Protein AF-A0A074RG22-F1 (afdb_monomer_lite)

Organism: NCBI:txid1423351

Secondary structure (DSSP, 8-state):
-PEEPPPPS--HHHHHHHHHHHTTS-EEEEEEEE-HHHHHHHHHHH---TTS--TTHHHHHHHHHHHHHHHTT--TTSEEEEEPPGGG--TT--SEEEEEEEEEEETTEESSPPPHHHHHHHHHHHT--SPPEEEE-TTEEPPPHHHHHHHHHHHHHHTT-

Structure (mmCIF, N/CA/C/O backbone):
data_AF-A0A074RG22-F1
#
_entry.id   AF-A0A074RG22-F1
#
loop_
_atom_site.group_PDB
_atom_site.id
_atom_site.type_symbol
_atom_site.label_atom_id
_atom_site.label_alt_id
_atom_site.label_comp_id
_atom_site.label_asym_id
_atom_site.label_entity_id
_atom_site.label_seq_id
_atom_site.pdbx_PDB_ins_code
_atom_site.Cartn_x
_atom_site.Cartn_y
_atom_site.Cartn_z
_atom_site.occupancy
_atom_site.B_iso_or_equiv
_atom_site.auth_seq_id
_atom_site.auth_comp_id
_atom_site.auth_asym_id
_atom_site.auth_atom_id
_atom_site.pdbx_PDB_model_num
ATOM 1 N N . MET A 1 1 ? 5.465 -12.694 13.395 1.00 52.31 1 MET A N 1
ATOM 2 C CA . MET A 1 1 ? 4.854 -11.356 13.577 1.00 52.31 1 MET A CA 1
ATOM 3 C C . MET A 1 1 ? 4.338 -10.907 12.221 1.00 52.31 1 MET A C 1
ATO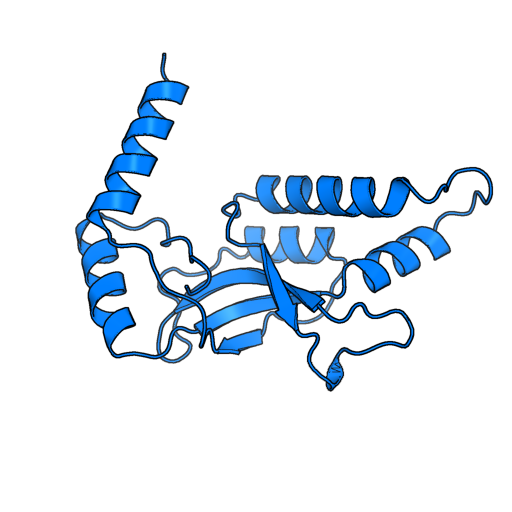M 5 O O . MET A 1 1 ? 5.043 -11.142 11.251 1.00 52.31 1 MET A O 1
ATOM 9 N N . GLY A 1 2 ? 3.120 -10.365 12.143 1.00 72.00 2 GLY A N 1
ATOM 10 C CA . GLY A 1 2 ? 2.528 -9.917 10.877 1.00 72.00 2 GLY A CA 1
ATOM 11 C C . GLY A 1 2 ? 3.179 -8.646 10.324 1.00 72.00 2 GLY A C 1
ATOM 12 O O . GLY A 1 2 ? 3.858 -7.915 11.051 1.00 72.00 2 GLY A O 1
ATOM 13 N N . HIS A 1 3 ? 2.976 -8.392 9.033 1.00 88.94 3 HIS A N 1
ATOM 14 C CA . HIS A 1 3 ? 3.396 -7.161 8.368 1.00 88.94 3 HIS A CA 1
ATOM 15 C C . HIS A 1 3 ? 2.532 -5.984 8.843 1.00 88.94 3 HIS A C 1
ATOM 17 O O . HIS A 1 3 ? 1.329 -6.118 9.069 1.00 88.94 3 HIS A O 1
ATOM 23 N N . LYS A 1 4 ? 3.133 -4.806 9.016 1.00 92.81 4 LYS A N 1
ATOM 24 C CA . LYS A 1 4 ? 2.406 -3.627 9.507 1.00 92.81 4 LYS A CA 1
ATOM 25 C C . LYS A 1 4 ? 1.732 -2.885 8.357 1.00 92.81 4 LYS A C 1
ATOM 27 O O . LYS A 1 4 ? 2.367 -2.650 7.335 1.00 92.81 4 LYS A O 1
ATOM 32 N N . LEU A 1 5 ? 0.493 -2.450 8.572 1.00 94.81 5 LEU A N 1
ATOM 33 C CA . LEU A 1 5 ? -0.207 -1.506 7.698 1.00 94.81 5 LEU A CA 1
ATOM 34 C C . LEU A 1 5 ? -0.145 -0.092 8.263 1.00 94.81 5 LEU A C 1
ATOM 36 O O . LEU A 1 5 ? -0.146 0.105 9.481 1.00 94.81 5 LEU A O 1
ATOM 40 N N . ALA A 1 6 ? -0.130 0.889 7.366 1.00 93.56 6 ALA A N 1
ATOM 41 C CA . ALA A 1 6 ? -0.358 2.274 7.739 1.00 93.56 6 ALA A CA 1
ATOM 42 C C . ALA A 1 6 ? -1.850 2.530 7.942 1.00 93.56 6 ALA A C 1
ATOM 44 O O . ALA A 1 6 ? -2.668 2.067 7.148 1.00 93.56 6 ALA A O 1
ATOM 45 N N . TYR A 1 7 ? -2.200 3.290 8.981 1.00 95.31 7 TYR A N 1
ATOM 46 C CA . TYR A 1 7 ? -3.545 3.855 9.061 1.00 95.31 7 TYR A CA 1
ATOM 47 C C . TYR A 1 7 ? -3.740 4.903 7.958 1.00 95.31 7 TYR A C 1
ATOM 49 O O . TYR A 1 7 ? -2.778 5.605 7.632 1.00 95.31 7 TYR A O 1
ATOM 57 N N . PRO A 1 8 ? -4.964 5.041 7.420 1.00 93.62 8 PRO A N 1
ATOM 58 C CA . PRO A 1 8 ? -5.305 6.167 6.560 1.00 93.62 8 PRO A CA 1
ATOM 59 C C . PRO A 1 8 ? -5.219 7.488 7.339 1.00 93.62 8 PRO A C 1
ATOM 61 O O . PRO A 1 8 ? -5.172 7.494 8.575 1.00 93.62 8 PRO A O 1
ATOM 64 N N . ASP A 1 9 ? -5.211 8.612 6.625 1.00 90.44 9 ASP A N 1
ATOM 65 C CA . ASP A 1 9 ? -5.194 9.929 7.259 1.00 90.44 9 ASP A CA 1
ATOM 66 C C . ASP A 1 9 ? -6.592 10.303 7.769 1.00 90.44 9 ASP A C 1
ATOM 68 O O . ASP A 1 9 ? -7.400 10.916 7.078 1.00 90.44 9 ASP A O 1
ATOM 72 N N . VAL A 1 10 ? -6.893 9.831 8.978 1.00 93.56 10 VAL A N 1
ATOM 73 C CA . VAL A 1 10 ? -8.174 10.003 9.673 1.00 93.56 10 VAL A CA 1
ATOM 74 C C . VAL A 1 10 ? -7.946 10.474 11.108 1.00 93.56 10 VAL A C 1
ATOM 76 O O . VAL A 1 10 ? -6.824 10.435 11.629 1.00 93.56 10 VAL A O 1
ATOM 79 N N . SER A 1 11 ? -9.011 10.916 11.775 1.00 94.25 11 SER A N 1
ATOM 80 C CA . SER A 1 11 ? -8.929 11.397 13.154 1.00 94.25 11 SER A CA 1
ATOM 81 C C . SER A 1 11 ? -8.508 10.290 14.136 1.00 94.25 11 SER A C 1
ATOM 83 O O . SER A 1 11 ? -8.685 9.096 13.885 1.00 94.25 11 SER A O 1
ATOM 85 N N . HIS A 1 12 ? -7.972 10.662 15.307 1.00 93.94 12 HIS A N 1
ATOM 86 C CA . HIS A 1 12 ? -7.584 9.675 16.327 1.00 93.94 12 HIS A CA 1
ATOM 87 C C . HIS A 1 12 ? -8.727 8.710 16.705 1.00 93.94 12 HIS A C 1
ATOM 89 O O . HIS A 1 12 ? -8.461 7.509 16.761 1.00 93.94 12 HIS A O 1
ATOM 95 N N . PRO A 1 13 ? -9.982 9.156 16.931 1.00 96.06 13 PRO A N 1
ATOM 96 C CA . PRO A 1 13 ? -11.096 8.240 17.183 1.00 96.06 13 PRO A CA 1
ATOM 97 C C . PRO A 1 13 ? -11.309 7.209 16.066 1.00 96.06 13 PRO A C 1
ATOM 99 O O . PRO A 1 13 ? -11.522 6.032 16.359 1.00 96.06 13 PRO A O 1
ATOM 102 N N . GLU A 1 14 ? -11.187 7.617 14.802 1.00 96.69 14 GLU A N 1
ATOM 103 C CA . GLU A 1 14 ? -11.335 6.724 13.647 1.00 96.69 14 GLU A CA 1
ATOM 104 C C . GLU A 1 14 ? -10.200 5.696 13.565 1.00 96.69 14 GLU A C 1
ATOM 106 O O . GLU A 1 14 ? -10.457 4.528 13.286 1.00 96.69 14 GLU A O 1
ATOM 111 N N . ILE A 1 15 ? -8.961 6.073 13.906 1.00 96.94 15 ILE A N 1
ATOM 112 C CA . ILE A 1 15 ? -7.838 5.124 14.036 1.00 96.94 15 ILE A CA 1
ATOM 113 C C . ILE A 1 15 ? -8.183 4.020 15.051 1.00 96.94 15 ILE A C 1
ATOM 115 O O . ILE A 1 15 ? -7.965 2.837 14.783 1.00 96.94 15 ILE A O 1
ATOM 119 N N . TYR A 1 16 ? -8.741 4.377 16.214 1.00 97.94 16 TYR A N 1
ATOM 120 C CA . TYR A 1 16 ? -9.155 3.385 17.215 1.00 97.94 16 TYR A CA 1
ATOM 121 C C . TYR A 1 16 ? -10.298 2.492 16.727 1.00 97.94 16 TYR A C 1
ATOM 123 O O . TYR A 1 16 ? -10.324 1.305 17.060 1.00 97.94 16 TYR A O 1
ATOM 131 N N . GLU A 1 17 ? -11.229 3.044 15.955 1.00 97.81 17 GLU A N 1
ATOM 132 C CA . GLU A 1 17 ? -12.334 2.288 15.373 1.00 97.81 17 GLU A CA 1
ATOM 133 C C . GLU A 1 17 ? -11.835 1.272 14.338 1.00 97.81 17 GLU A C 1
ATOM 135 O O . GLU A 1 17 ? -12.138 0.081 14.449 1.00 97.81 17 GLU A O 1
ATOM 140 N N . ILE A 1 18 ? -10.990 1.710 13.399 1.00 98.06 18 ILE A N 1
ATOM 141 C CA . ILE A 1 18 ? -10.337 0.842 12.409 1.00 98.06 18 ILE A CA 1
ATOM 142 C C . ILE A 1 18 ? -9.570 -0.272 13.120 1.00 98.06 18 ILE A C 1
ATOM 144 O O . ILE A 1 18 ? -9.728 -1.446 12.784 1.00 98.06 18 ILE A O 1
ATOM 148 N N . TYR A 1 19 ? -8.788 0.069 14.149 1.00 97.75 19 TYR A N 1
ATOM 149 C CA . TYR A 1 19 ? -8.051 -0.924 14.922 1.00 97.75 19 TYR A CA 1
ATOM 150 C C . TYR A 1 19 ? -8.976 -1.975 15.525 1.00 97.75 19 TYR A C 1
ATOM 152 O O . TYR A 1 19 ? -8.752 -3.167 15.330 1.00 97.75 19 TYR A O 1
ATOM 160 N N . ARG A 1 20 ? -10.036 -1.547 16.222 1.00 97.94 20 ARG A N 1
ATOM 161 C CA . ARG A 1 20 ? -10.975 -2.460 16.882 1.00 97.94 20 ARG A CA 1
ATOM 162 C C . ARG A 1 20 ? -11.636 -3.397 15.879 1.00 97.94 20 ARG A C 1
ATOM 164 O O . ARG A 1 20 ? -11.701 -4.596 16.135 1.00 97.94 20 ARG A O 1
ATOM 171 N N . GLN A 1 21 ? -12.087 -2.870 14.743 1.00 97.62 21 GLN A N 1
ATOM 172 C CA . GLN A 1 21 ? -12.684 -3.683 13.687 1.00 97.62 21 GLN A CA 1
ATOM 173 C C . GLN A 1 21 ? -11.675 -4.659 13.079 1.00 97.62 21 GLN A C 1
ATOM 175 O O . GLN A 1 21 ? -12.025 -5.808 12.832 1.00 97.62 21 GLN A O 1
ATOM 180 N N . SER A 1 22 ? -10.411 -4.264 12.917 1.00 96.62 22 SER A N 1
ATOM 181 C CA . SER A 1 22 ? -9.372 -5.140 12.359 1.00 96.62 22 SER A CA 1
ATOM 182 C C . SER A 1 22 ? -9.052 -6.372 13.213 1.00 96.62 22 SER A C 1
ATOM 184 O O . SER A 1 22 ? -8.492 -7.337 12.702 1.00 96.62 22 SER A O 1
ATOM 186 N N . LEU A 1 23 ? -9.423 -6.369 14.501 1.00 95.38 23 LEU A N 1
ATOM 187 C CA . LEU A 1 23 ? -9.244 -7.525 15.387 1.00 95.38 23 LEU A CA 1
ATOM 188 C C . LEU A 1 23 ? -10.214 -8.672 15.075 1.00 95.38 23 LEU A C 1
ATOM 190 O O . LEU A 1 23 ? -9.970 -9.801 15.493 1.00 95.38 23 LEU A O 1
ATOM 194 N N . SER A 1 24 ? -11.313 -8.393 14.370 1.00 94.69 24 SER A N 1
ATOM 195 C CA . SER A 1 24 ? -12.350 -9.381 14.050 1.00 94.69 24 SER A CA 1
ATOM 196 C C . SER A 1 24 ? -12.735 -9.428 12.571 1.00 94.69 24 SER A C 1
ATOM 198 O O . SER A 1 24 ? -13.286 -10.435 12.127 1.00 94.69 24 SER A O 1
ATOM 200 N N . LYS A 1 25 ? -12.438 -8.381 11.794 1.00 95.81 25 LYS A N 1
ATOM 201 C CA . LYS A 1 25 ? -12.752 -8.290 10.366 1.00 95.81 25 LYS A CA 1
ATOM 202 C C . LYS A 1 25 ? -11.515 -8.510 9.492 1.00 95.81 25 LYS A C 1
ATOM 204 O O . LYS A 1 25 ? -10.455 -7.954 9.785 1.00 95.81 25 LYS A O 1
ATOM 209 N N . PRO A 1 26 ? -11.642 -9.241 8.369 1.00 96.31 26 PRO A N 1
ATOM 210 C CA . PRO A 1 26 ? -10.564 -9.349 7.397 1.00 96.31 26 PRO A CA 1
ATOM 211 C C . PRO A 1 26 ? -10.248 -7.998 6.746 1.00 96.31 26 PRO A C 1
ATOM 213 O O . PRO A 1 26 ? -11.122 -7.340 6.175 1.00 96.31 26 PRO A O 1
ATOM 216 N N . ILE A 1 27 ? -8.974 -7.617 6.785 1.00 97.62 27 ILE A N 1
ATOM 217 C CA . ILE A 1 27 ? -8.478 -6.406 6.131 1.00 97.62 27 ILE A CA 1
ATOM 218 C C . ILE A 1 27 ? -8.285 -6.687 4.639 1.00 97.62 27 ILE A C 1
ATOM 220 O O . ILE A 1 27 ? -7.707 -7.708 4.255 1.00 97.62 27 ILE A O 1
ATOM 224 N N . HIS A 1 28 ? -8.734 -5.758 3.804 1.00 98.06 28 HIS A N 1
ATOM 225 C CA . HIS A 1 28 ? -8.496 -5.770 2.369 1.00 98.06 28 HIS A CA 1
ATOM 226 C C . HIS A 1 28 ? -7.689 -4.540 1.957 1.00 98.06 28 HIS A C 1
ATOM 228 O O . HIS A 1 28 ? -7.929 -3.442 2.454 1.00 98.06 28 HIS A O 1
ATOM 234 N N . ALA A 1 29 ? -6.747 -4.716 1.038 1.00 97.56 29 ALA A N 1
ATOM 235 C CA . ALA A 1 29 ? -6.031 -3.628 0.389 1.00 97.56 29 ALA A CA 1
ATOM 236 C C . ALA A 1 29 ? -6.567 -3.428 -1.028 1.00 97.56 29 ALA A C 1
ATOM 238 O O . ALA A 1 29 ? -6.767 -4.402 -1.754 1.00 97.56 29 ALA A O 1
ATOM 239 N N . TYR A 1 30 ? -6.778 -2.177 -1.416 1.00 97.94 30 TYR A N 1
ATOM 240 C CA . TYR A 1 30 ? -6.987 -1.788 -2.803 1.00 97.94 30 TYR A CA 1
ATOM 241 C C . TYR A 1 30 ? -5.629 -1.398 -3.381 1.00 97.94 30 TYR A C 1
ATOM 243 O O . TYR A 1 30 ? -4.998 -0.454 -2.895 1.00 97.94 30 TYR A O 1
ATOM 251 N N . ALA A 1 31 ? -5.125 -2.193 -4.321 1.00 97.44 31 ALA A N 1
ATOM 252 C CA . ALA A 1 31 ? -3.709 -2.165 -4.655 1.00 97.44 31 ALA A CA 1
ATOM 253 C C . ALA A 1 31 ? -3.394 -2.692 -6.056 1.00 97.44 31 ALA A C 1
ATOM 255 O O . ALA A 1 31 ? -4.104 -3.551 -6.593 1.00 97.44 31 ALA A O 1
ATOM 256 N N . PHE A 1 32 ? -2.266 -2.231 -6.590 1.00 97.00 32 PHE A N 1
ATOM 257 C CA . PHE A 1 32 ? -1.611 -2.846 -7.738 1.00 97.00 32 PHE A CA 1
ATOM 258 C C . PHE A 1 32 ? -0.662 -3.941 -7.278 1.00 97.00 32 PHE A C 1
ATOM 260 O O . PHE A 1 32 ? 0.057 -3.770 -6.295 1.00 97.00 32 PHE A O 1
ATOM 267 N N . PHE A 1 33 ? -0.639 -5.050 -8.008 1.00 94.69 33 PHE A N 1
ATOM 268 C CA . PHE A 1 33 ? 0.463 -5.995 -7.920 1.00 94.69 33 PHE A CA 1
ATOM 269 C C . PHE A 1 33 ? 1.444 -5.709 -9.045 1.00 94.69 33 PHE A C 1
ATOM 271 O O . PHE A 1 33 ? 1.023 -5.569 -10.193 1.00 94.69 33 PHE A O 1
ATOM 278 N N . ILE A 1 34 ? 2.729 -5.671 -8.711 1.00 92.50 34 ILE A N 1
ATOM 279 C CA . ILE A 1 34 ? 3.810 -5.559 -9.680 1.00 92.50 34 ILE A CA 1
ATOM 280 C C . ILE A 1 34 ? 4.875 -6.608 -9.401 1.00 92.50 34 ILE A C 1
ATOM 282 O O . ILE A 1 34 ? 5.161 -6.949 -8.252 1.00 92.50 34 ILE A O 1
ATOM 286 N N . ASP A 1 35 ? 5.497 -7.077 -10.470 1.00 90.19 35 ASP A N 1
ATOM 287 C CA . ASP A 1 35 ? 6.774 -7.765 -10.408 1.00 90.19 35 ASP A CA 1
ATOM 288 C C . ASP A 1 35 ? 7.865 -6.724 -10.719 1.00 90.19 35 ASP A C 1
ATOM 290 O O . ASP A 1 35 ? 7.992 -6.306 -11.875 1.00 90.19 35 ASP A O 1
ATOM 294 N N . PRO A 1 36 ? 8.612 -6.236 -9.709 1.00 87.44 36 PRO A N 1
ATOM 295 C CA . PRO A 1 36 ? 9.590 -5.172 -9.919 1.00 87.44 36 PRO A CA 1
ATOM 296 C C . PRO A 1 36 ? 10.736 -5.617 -10.839 1.00 87.44 36 PRO A C 1
ATOM 298 O O . PRO A 1 36 ? 11.270 -4.790 -11.576 1.00 87.44 36 PRO A O 1
ATOM 301 N N . CYS A 1 37 ? 11.078 -6.911 -10.860 1.00 84.81 37 CYS A N 1
ATOM 302 C CA . CYS A 1 37 ? 12.079 -7.463 -11.771 1.00 84.81 37 CYS A CA 1
ATOM 303 C C . CYS A 1 37 ? 11.579 -7.431 -13.218 1.00 84.81 37 CYS A C 1
ATOM 305 O O . CYS A 1 37 ? 12.317 -7.017 -14.111 1.00 84.81 37 CYS A O 1
ATOM 307 N N . ALA A 1 38 ? 10.322 -7.813 -13.454 1.00 85.19 38 ALA A N 1
ATOM 308 C CA . ALA A 1 38 ? 9.726 -7.723 -14.785 1.00 85.19 38 ALA A CA 1
ATOM 309 C C . ALA A 1 38 ? 9.630 -6.265 -15.270 1.00 85.19 38 ALA A C 1
ATOM 311 O O . ALA A 1 38 ? 9.965 -5.983 -16.418 1.00 85.19 38 ALA A O 1
ATOM 312 N N . LEU A 1 39 ? 9.249 -5.330 -14.389 1.00 87.94 39 LEU A N 1
ATOM 313 C CA . LEU A 1 39 ? 9.206 -3.900 -14.714 1.00 87.94 39 LEU A CA 1
ATOM 314 C C . LEU A 1 39 ? 10.601 -3.343 -15.039 1.00 87.94 39 LEU A C 1
ATOM 316 O O . LEU A 1 39 ? 10.755 -2.578 -15.991 1.00 87.94 39 LEU A O 1
ATOM 320 N N . PHE A 1 40 ? 11.623 -3.750 -14.281 1.00 87.19 40 PHE A N 1
ATOM 321 C CA . PHE A 1 40 ? 13.014 -3.397 -14.560 1.00 87.19 40 PHE A CA 1
ATOM 322 C C . PHE A 1 40 ? 13.439 -3.885 -15.948 1.00 87.19 40 PHE A C 1
ATOM 324 O O . PHE A 1 40 ? 13.902 -3.084 -16.754 1.00 87.19 40 PHE A O 1
ATOM 331 N N . LEU A 1 41 ? 13.216 -5.166 -16.262 1.00 82.81 41 LEU A N 1
ATOM 332 C CA . LEU A 1 41 ? 13.556 -5.742 -17.568 1.00 82.81 41 LEU A CA 1
ATOM 333 C C . LEU A 1 41 ? 12.809 -5.053 -18.718 1.00 82.81 41 LEU A C 1
ATOM 335 O O . LEU A 1 41 ? 13.422 -4.719 -19.725 1.00 82.81 41 LEU A O 1
ATOM 339 N N . GLN A 1 42 ? 11.520 -4.757 -18.548 1.00 83.31 42 GLN A N 1
ATOM 340 C CA . GLN A 1 42 ? 10.731 -4.027 -19.542 1.00 83.31 42 GLN A CA 1
ATOM 341 C C . GLN A 1 42 ? 11.302 -2.628 -19.821 1.00 83.31 42 GLN A C 1
ATOM 343 O O . GLN A 1 42 ? 11.357 -2.197 -20.974 1.00 83.31 42 GLN A O 1
ATOM 348 N N . LYS A 1 43 ? 11.719 -1.899 -18.778 1.00 81.12 43 LYS A N 1
ATOM 349 C CA . LYS A 1 43 ? 12.343 -0.578 -18.940 1.00 81.12 43 LYS A CA 1
ATOM 350 C C . LYS A 1 43 ? 13.742 -0.689 -19.552 1.00 81.12 43 LYS A C 1
ATOM 352 O O . LYS A 1 43 ? 14.085 0.133 -20.397 1.00 81.12 43 LYS A O 1
ATOM 357 N N . LEU A 1 44 ? 14.503 -1.730 -19.208 1.00 75.62 44 LEU A N 1
ATOM 358 C CA . LEU A 1 44 ? 15.808 -2.018 -19.808 1.00 75.62 44 LEU A CA 1
ATOM 359 C C . LEU A 1 44 ? 15.723 -2.323 -21.304 1.00 75.62 44 LEU A C 1
ATOM 361 O O . LEU A 1 44 ? 16.503 -1.775 -22.071 1.00 75.62 44 LEU A O 1
ATOM 365 N N . GLU A 1 45 ? 14.780 -3.161 -21.737 1.00 70.00 45 GLU A N 1
ATOM 366 C CA . GLU A 1 45 ? 14.601 -3.515 -23.155 1.00 70.00 45 GLU A CA 1
ATOM 367 C C . GLU A 1 45 ? 14.281 -2.297 -24.036 1.00 70.00 45 GLU A C 1
ATOM 369 O O . GLU A 1 45 ? 14.519 -2.310 -25.245 1.00 70.00 45 GLU A O 1
ATOM 374 N N . ARG A 1 46 ? 13.755 -1.225 -23.435 1.00 67.31 46 ARG A N 1
ATOM 375 C CA . ARG A 1 46 ? 13.498 0.054 -24.106 1.00 67.31 46 ARG A CA 1
ATOM 376 C C . ARG A 1 46 ? 14.719 0.979 -24.127 1.00 67.31 46 ARG A C 1
ATOM 378 O O . ARG A 1 46 ? 14.753 1.891 -24.956 1.00 67.31 46 ARG A O 1
ATOM 385 N N . CYS A 1 47 ? 15.714 0.762 -23.265 1.00 60.62 47 CYS A N 1
ATOM 386 C CA . CYS A 1 47 ? 16.977 1.495 -23.297 1.00 60.62 47 CYS A CA 1
ATOM 387 C C . CYS A 1 47 ? 17.853 0.981 -24.450 1.00 60.62 47 CYS A C 1
ATOM 389 O O . CYS A 1 47 ? 18.214 -0.189 -24.517 1.00 60.62 47 CYS A O 1
ATOM 391 N N . GLN A 1 48 ? 18.210 1.871 -25.379 1.00 53.97 48 GLN A N 1
ATOM 392 C CA . GLN A 1 48 ? 18.965 1.521 -26.592 1.00 53.97 48 GLN A CA 1
ATOM 393 C C . GLN A 1 48 ? 20.491 1.404 -26.375 1.00 53.97 48 GLN A C 1
ATOM 395 O O . GLN A 1 48 ? 21.216 1.087 -27.318 1.00 53.97 48 GLN A O 1
ATOM 400 N N . SER A 1 49 ? 21.000 1.653 -25.165 1.00 54.66 49 SER A N 1
ATOM 401 C CA . SER A 1 49 ? 22.428 1.627 -24.815 1.00 54.66 49 SER A CA 1
ATOM 402 C C . SER A 1 49 ? 22.796 0.350 -24.044 1.00 54.66 49 SER A C 1
ATOM 404 O O . SER A 1 49 ? 22.481 0.189 -22.869 1.00 54.66 49 SER A O 1
ATOM 406 N N . ALA A 1 50 ? 23.532 -0.558 -24.692 1.00 50.56 50 ALA A N 1
ATOM 407 C CA . ALA A 1 50 ? 24.029 -1.793 -24.069 1.00 50.56 50 ALA A CA 1
ATOM 408 C C . ALA A 1 50 ? 25.134 -1.566 -23.007 1.00 50.56 50 ALA A C 1
ATOM 410 O O . ALA A 1 50 ? 25.470 -2.487 -22.267 1.00 50.56 50 ALA A O 1
ATOM 411 N N . ASP A 1 51 ? 25.690 -0.352 -22.923 1.00 53.44 51 ASP A N 1
ATOM 412 C CA . ASP A 1 51 ? 26.860 -0.028 -22.093 1.00 53.44 51 ASP A CA 1
ATOM 413 C C . ASP A 1 51 ? 26.527 0.427 -20.657 1.00 53.44 51 ASP A C 1
ATOM 415 O O . ASP A 1 51 ? 27.439 0.626 -19.851 1.00 53.44 51 ASP A O 1
ATOM 419 N N . GLU A 1 52 ? 25.249 0.590 -20.298 1.00 52.84 52 GLU A N 1
ATOM 420 C CA . GLU A 1 52 ? 24.872 1.284 -19.055 1.00 52.84 52 GLU A CA 1
ATOM 421 C C . GLU A 1 52 ? 24.514 0.397 -17.859 1.00 52.84 52 GLU A C 1
ATOM 423 O O . GLU A 1 52 ? 24.330 0.947 -16.777 1.00 52.84 52 GLU A O 1
ATOM 428 N N . PHE A 1 53 ? 24.477 -0.939 -17.985 1.00 53.59 53 PHE A N 1
ATOM 429 C CA . PHE A 1 53 ? 23.898 -1.768 -16.919 1.00 53.59 53 PHE A CA 1
ATOM 430 C C . PHE A 1 53 ? 24.826 -2.839 -16.315 1.00 53.59 53 PHE A C 1
ATOM 432 O O . PHE A 1 53 ? 25.282 -3.775 -16.972 1.00 53.59 53 PHE A O 1
ATOM 439 N N . LYS A 1 54 ? 25.086 -2.714 -15.008 1.00 55.84 54 LYS A N 1
ATOM 440 C CA . LYS A 1 54 ? 25.793 -3.651 -14.123 1.00 55.84 54 LYS A CA 1
ATOM 441 C C . LYS A 1 54 ? 24.825 -4.209 -13.071 1.00 55.84 54 LYS A C 1
ATOM 443 O O . LYS A 1 54 ? 23.802 -3.622 -12.749 1.00 55.84 54 LYS A O 1
ATOM 448 N N . VAL A 1 55 ? 25.198 -5.324 -12.437 1.00 51.94 55 VAL A N 1
ATOM 449 C CA . VAL A 1 55 ? 24.429 -6.040 -11.386 1.00 51.94 55 VAL A CA 1
ATOM 450 C C . VAL A 1 55 ? 24.023 -5.161 -10.169 1.00 51.94 55 VAL A C 1
ATOM 452 O O . VAL A 1 55 ? 23.213 -5.581 -9.350 1.00 51.94 55 VAL A O 1
ATOM 455 N N . GLY A 1 56 ? 24.512 -3.918 -10.059 1.00 61.78 56 GLY A N 1
ATOM 456 C CA . GLY A 1 56 ? 24.072 -2.928 -9.063 1.00 61.78 56 GLY A CA 1
ATOM 457 C C . GLY A 1 56 ? 22.831 -2.104 -9.445 1.00 61.78 56 GLY A C 1
ATOM 458 O O . GLY A 1 56 ? 22.248 -1.462 -8.571 1.00 61.78 56 GLY A O 1
ATOM 459 N N . ASP A 1 57 ? 22.396 -2.132 -10.705 1.00 75.12 57 ASP A N 1
ATOM 460 C CA . ASP A 1 57 ? 21.365 -1.209 -11.193 1.00 75.12 57 ASP A CA 1
ATOM 461 C C . ASP A 1 57 ? 19.941 -1.653 -10.873 1.00 75.12 57 ASP A C 1
ATOM 463 O O . ASP A 1 57 ? 19.082 -0.803 -10.682 1.00 75.12 57 ASP A O 1
ATOM 467 N N . ALA A 1 58 ? 19.689 -2.955 -10.704 1.00 80.75 58 ALA A N 1
ATOM 468 C CA . ALA A 1 58 ? 18.374 -3.440 -10.276 1.00 80.75 58 ALA A CA 1
ATOM 469 C C . ALA A 1 58 ? 18.038 -2.972 -8.850 1.00 80.75 58 ALA A C 1
ATOM 471 O O . ALA A 1 58 ? 16.945 -2.480 -8.589 1.00 80.75 58 ALA A O 1
ATOM 472 N N . GLY A 1 59 ? 19.001 -3.064 -7.925 1.00 84.94 59 GLY A N 1
ATOM 473 C CA . GLY A 1 59 ? 18.813 -2.596 -6.549 1.00 84.94 59 GLY A CA 1
ATOM 474 C C . GLY A 1 59 ? 18.605 -1.083 -6.477 1.00 84.94 59 GLY A C 1
ATOM 475 O O . GLY A 1 59 ? 17.737 -0.615 -5.741 1.00 84.94 59 GLY A O 1
ATOM 476 N N . ARG A 1 60 ? 19.361 -0.324 -7.281 1.00 87.38 60 ARG A N 1
ATOM 477 C CA . ARG A 1 60 ? 19.182 1.124 -7.417 1.00 87.38 60 ARG A CA 1
ATOM 478 C C . ARG A 1 60 ? 17.819 1.467 -8.016 1.00 87.38 60 ARG A C 1
ATOM 480 O O . ARG A 1 60 ? 17.121 2.295 -7.448 1.00 87.38 60 ARG A O 1
ATOM 487 N N . PHE A 1 61 ? 17.419 0.784 -9.083 1.00 88.69 61 PHE A N 1
ATOM 488 C CA . PHE A 1 61 ? 16.115 0.948 -9.716 1.00 88.69 61 PHE A CA 1
ATOM 489 C C . PHE A 1 61 ? 14.968 0.671 -8.738 1.00 88.69 61 PHE A C 1
ATOM 491 O O . PHE A 1 61 ? 14.030 1.454 -8.656 1.00 88.69 61 PHE A O 1
ATOM 498 N N . PHE A 1 62 ? 15.045 -0.404 -7.945 1.00 90.31 62 PHE A N 1
ATOM 499 C CA . PHE A 1 62 ? 14.025 -0.697 -6.933 1.00 90.31 62 PHE A CA 1
ATOM 500 C C . PHE A 1 62 ? 13.940 0.403 -5.878 1.00 90.31 62 PHE A C 1
ATOM 502 O O . PHE A 1 62 ? 12.840 0.770 -5.472 1.00 90.31 62 PHE A O 1
ATOM 509 N N . TRP A 1 63 ? 15.080 0.937 -5.441 1.00 91.31 63 TRP A N 1
ATOM 510 C CA . TRP A 1 63 ? 15.100 2.053 -4.503 1.00 91.31 63 TRP A CA 1
ATOM 511 C C . TRP A 1 63 ? 14.501 3.328 -5.119 1.00 91.31 63 TRP A C 1
ATOM 513 O O . TRP A 1 63 ? 13.609 3.918 -4.517 1.00 91.31 63 TRP A O 1
ATOM 523 N N . GLU A 1 64 ? 14.905 3.702 -6.336 1.00 92.06 64 GLU A N 1
ATOM 524 C CA . GLU A 1 64 ? 14.370 4.871 -7.055 1.00 92.06 64 GLU A CA 1
ATOM 525 C C . GLU A 1 64 ? 12.856 4.738 -7.286 1.00 92.06 64 GLU A C 1
ATOM 527 O O . GLU A 1 64 ? 12.103 5.662 -6.989 1.00 92.06 64 GLU A O 1
ATOM 532 N N . LEU A 1 65 ? 12.381 3.553 -7.683 1.00 94.12 65 LEU A N 1
ATOM 533 C CA . LEU A 1 65 ? 10.955 3.267 -7.846 1.00 94.12 65 LEU A CA 1
ATOM 534 C C . LEU A 1 65 ? 10.175 3.426 -6.532 1.00 94.12 65 LEU A C 1
ATOM 536 O O . LEU A 1 65 ? 9.053 3.932 -6.530 1.00 94.12 65 LEU A O 1
ATOM 540 N N . GLN A 1 66 ? 10.742 2.997 -5.400 1.00 94.81 66 GLN A N 1
ATOM 541 C CA . GLN A 1 66 ? 10.116 3.208 -4.092 1.00 94.81 66 GLN A CA 1
ATOM 542 C C . GLN A 1 66 ? 10.040 4.693 -3.736 1.00 94.81 66 GLN A C 1
ATOM 544 O O . GLN A 1 66 ? 8.998 5.135 -3.253 1.00 94.81 66 GLN A O 1
ATOM 549 N N . GLU A 1 67 ? 11.108 5.455 -3.971 1.00 94.81 67 GLU A N 1
ATOM 550 C CA . GLU A 1 67 ? 11.139 6.901 -3.725 1.00 94.81 67 GLU A CA 1
ATOM 551 C C . GLU A 1 67 ? 10.118 7.645 -4.597 1.00 94.81 67 GLU A C 1
ATOM 553 O O . GLU A 1 67 ? 9.352 8.454 -4.075 1.00 94.81 67 GLU A O 1
ATOM 558 N N . GLU A 1 68 ? 10.022 7.320 -5.890 1.00 95.62 68 GLU A N 1
ATOM 559 C CA . GLU A 1 68 ? 9.020 7.896 -6.796 1.00 95.62 68 GLU A CA 1
ATOM 560 C C . GLU A 1 68 ? 7.591 7.598 -6.328 1.00 95.62 68 GLU A C 1
ATOM 562 O O . GLU A 1 68 ? 6.753 8.499 -6.247 1.00 95.62 68 GLU A O 1
ATOM 567 N N . LEU A 1 69 ? 7.310 6.349 -5.941 1.00 96.12 69 LEU A N 1
ATOM 568 C CA . LEU A 1 69 ? 6.005 5.972 -5.399 1.00 96.12 69 LEU A CA 1
ATOM 569 C C . LEU A 1 69 ? 5.698 6.715 -4.094 1.00 96.12 69 LEU A C 1
ATOM 571 O O . LEU A 1 69 ? 4.575 7.179 -3.908 1.00 96.12 69 LEU A O 1
ATOM 575 N N . MET A 1 70 ? 6.668 6.868 -3.191 1.00 93.88 70 MET A N 1
ATOM 576 C CA . MET A 1 70 ? 6.482 7.627 -1.949 1.00 93.88 70 MET A CA 1
ATOM 577 C C . MET A 1 70 ? 6.281 9.127 -2.207 1.00 93.88 70 MET A C 1
ATOM 579 O O . MET A 1 70 ? 5.507 9.765 -1.490 1.00 93.88 70 MET A O 1
ATOM 583 N N . ALA A 1 71 ? 6.898 9.688 -3.251 1.00 94.50 71 ALA A N 1
ATOM 584 C CA . ALA A 1 71 ? 6.739 11.090 -3.637 1.00 94.50 71 ALA A CA 1
ATOM 585 C C . ALA A 1 71 ? 5.303 11.446 -4.072 1.00 94.50 71 ALA A C 1
ATOM 587 O O . ALA A 1 71 ? 4.909 12.606 -3.963 1.00 94.50 71 ALA A O 1
ATOM 588 N N . THR A 1 72 ? 4.485 10.460 -4.466 1.00 94.00 72 THR A N 1
ATOM 589 C CA . THR A 1 72 ? 3.038 10.649 -4.723 1.00 94.00 72 THR A CA 1
ATOM 590 C C . THR A 1 72 ? 2.213 10.899 -3.450 1.00 94.00 72 THR A C 1
ATOM 592 O O . THR A 1 72 ? 1.020 11.190 -3.515 1.00 94.00 72 THR A O 1
ATOM 595 N N . GLY A 1 73 ? 2.830 10.777 -2.269 1.00 91.38 73 GLY A N 1
ATOM 596 C CA . GLY A 1 73 ? 2.165 10.876 -0.969 1.00 91.38 73 GLY A CA 1
ATOM 597 C C . GLY A 1 73 ? 1.797 9.523 -0.353 1.00 91.38 73 GLY A C 1
ATOM 598 O O . GLY A 1 73 ? 1.186 9.486 0.718 1.00 91.38 73 GLY A O 1
ATOM 599 N N . LEU A 1 74 ? 2.180 8.404 -0.979 1.00 92.88 74 LEU A N 1
ATOM 600 C CA . LEU A 1 74 ? 2.039 7.082 -0.371 1.00 92.88 74 LEU A CA 1
ATOM 601 C C . LEU A 1 74 ? 2.893 6.957 0.897 1.00 92.88 74 LEU A C 1
ATOM 603 O O . LEU A 1 74 ? 4.046 7.380 0.968 1.00 92.88 74 LEU A O 1
ATOM 607 N N . HIS A 1 75 ? 2.344 6.293 1.913 1.00 91.75 75 HIS A N 1
ATOM 608 C CA . HIS A 1 75 ? 3.103 5.972 3.117 1.00 91.75 75 HIS A CA 1
ATOM 609 C C . HIS A 1 75 ? 4.203 4.945 2.801 1.00 91.75 75 HIS A C 1
ATOM 611 O O . HIS A 1 75 ? 3.972 4.010 2.045 1.00 91.75 75 HIS A O 1
ATOM 617 N N . LYS A 1 76 ? 5.341 4.972 3.505 1.00 89.12 76 LYS A N 1
ATOM 618 C CA . LYS A 1 76 ? 6.426 3.966 3.379 1.00 89.12 76 LYS A CA 1
ATOM 619 C C . LYS A 1 76 ? 6.034 2.492 3.608 1.00 89.12 76 LYS A C 1
ATOM 621 O O . LYS A 1 76 ? 6.852 1.599 3.457 1.00 89.12 76 LYS A O 1
ATOM 626 N N . LEU A 1 77 ? 4.809 2.238 4.078 1.00 92.38 77 LEU A N 1
ATOM 627 C CA . LEU A 1 77 ? 4.253 0.890 4.286 1.00 92.38 77 LEU A CA 1
ATOM 628 C C . LEU A 1 77 ? 3.256 0.513 3.179 1.00 92.38 77 LEU A C 1
ATOM 630 O O . LEU A 1 77 ? 2.632 -0.540 3.257 1.00 92.38 77 LEU A O 1
ATOM 634 N N . ALA A 1 78 ? 3.070 1.386 2.187 1.00 93.88 78 ALA A N 1
ATOM 635 C CA . ALA A 1 78 ? 2.213 1.150 1.038 1.00 93.88 78 ALA A CA 1
ATOM 636 C C . ALA A 1 78 ? 2.809 0.097 0.104 1.00 93.88 78 ALA A C 1
ATOM 638 O O . ALA A 1 78 ? 2.065 -0.565 -0.600 1.00 93.88 78 ALA A O 1
ATOM 639 N N . ILE A 1 79 ? 4.128 -0.091 0.114 1.00 95.25 79 ILE A N 1
ATOM 640 C CA . ILE A 1 79 ? 4.800 -1.100 -0.702 1.00 95.25 79 ILE A CA 1
ATOM 641 C C . ILE A 1 79 ? 5.065 -2.315 0.181 1.00 95.25 79 ILE A C 1
ATOM 643 O O . ILE A 1 79 ? 5.876 -2.265 1.108 1.00 95.25 79 ILE A O 1
ATOM 647 N N . ALA A 1 80 ? 4.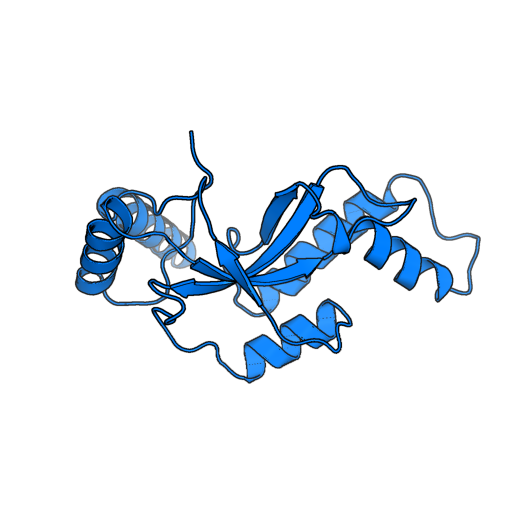353 -3.405 -0.086 1.00 93.62 80 ALA A N 1
ATOM 648 C CA . ALA A 1 80 ? 4.481 -4.648 0.658 1.00 93.62 80 ALA A CA 1
ATOM 649 C C . ALA A 1 80 ? 4.998 -5.770 -0.242 1.00 93.62 80 ALA A C 1
ATOM 651 O O . ALA A 1 80 ? 4.401 -6.066 -1.272 1.00 93.62 80 ALA A O 1
ATOM 652 N N . SER A 1 81 ? 6.075 -6.433 0.174 1.00 92.00 81 SER A N 1
ATOM 653 C CA . SER A 1 81 ? 6.545 -7.644 -0.499 1.00 92.00 81 SER A CA 1
ATOM 654 C C . SER A 1 81 ? 5.613 -8.812 -0.170 1.00 92.00 81 SER A C 1
ATOM 656 O O . SER A 1 81 ? 5.353 -9.085 1.006 1.00 92.00 81 SER A O 1
ATOM 658 N N . ILE A 1 82 ? 5.077 -9.467 -1.200 1.00 91.12 82 ILE A N 1
ATOM 659 C CA . ILE A 1 82 ? 4.191 -10.628 -1.072 1.00 91.12 82 ILE A CA 1
ATOM 660 C C . ILE A 1 82 ? 4.611 -11.731 -2.048 1.00 91.12 82 ILE A C 1
ATOM 662 O O . ILE A 1 82 ? 5.124 -11.418 -3.122 1.00 91.12 82 ILE A O 1
ATOM 666 N N . PRO A 1 83 ? 4.331 -13.012 -1.750 1.00 90.12 83 PRO A N 1
ATOM 667 C CA . PRO A 1 83 ? 4.594 -14.087 -2.698 1.00 90.12 83 PRO A CA 1
ATOM 668 C C . PRO A 1 83 ? 3.881 -13.851 -4.030 1.00 90.12 83 PRO A C 1
ATOM 670 O O . PRO A 1 83 ? 2.671 -13.597 -4.046 1.00 90.12 83 PRO A O 1
ATOM 673 N N . THR A 1 84 ? 4.604 -13.992 -5.141 1.00 89.25 84 THR A N 1
ATOM 674 C CA . THR A 1 84 ? 4.070 -13.753 -6.489 1.00 89.25 84 THR A CA 1
ATOM 675 C C . THR A 1 84 ? 2.904 -14.713 -6.774 1.00 89.25 84 THR A C 1
ATOM 677 O O . THR A 1 84 ? 3.101 -15.945 -6.812 1.00 89.25 84 THR A O 1
ATOM 680 N N . PRO A 1 85 ? 1.670 -14.206 -6.979 1.00 87.00 85 PRO A N 1
ATOM 681 C CA . PRO A 1 85 ? 0.521 -15.052 -7.282 1.00 87.00 85 PRO A CA 1
ATOM 682 C C . PRO A 1 85 ? 0.713 -15.759 -8.618 1.00 87.00 85 PRO A C 1
ATOM 684 O O . PRO A 1 85 ? 1.278 -15.196 -9.548 1.00 87.00 85 PRO A O 1
ATOM 687 N N . LYS A 1 86 ? 0.202 -16.990 -8.739 1.00 86.94 86 LYS A N 1
ATOM 688 C CA . LYS A 1 86 ? 0.450 -17.857 -9.907 1.00 86.94 86 LYS A CA 1
ATOM 689 C C . LYS A 1 86 ? 0.169 -17.184 -11.255 1.00 86.94 86 LYS A C 1
ATOM 691 O O . LYS A 1 86 ? 0.924 -17.398 -12.189 1.00 86.94 86 LYS A O 1
ATOM 696 N N . GLN A 1 87 ? -0.887 -16.377 -11.331 1.00 84.88 87 GLN A N 1
ATOM 697 C CA . GLN A 1 87 ? -1.302 -15.675 -12.549 1.00 84.88 87 GLN A CA 1
ATOM 698 C C . GLN A 1 87 ? -0.360 -14.541 -12.987 1.00 84.88 87 GLN A C 1
ATOM 700 O O . GLN A 1 87 ? -0.455 -14.100 -14.122 1.00 84.88 87 GLN A O 1
ATOM 705 N N . PHE A 1 88 ? 0.527 -14.077 -12.102 1.00 82.44 88 PHE A N 1
ATOM 706 C CA . PHE A 1 88 ? 1.496 -13.013 -12.380 1.00 82.44 88 PHE A CA 1
ATOM 707 C C . PHE A 1 88 ? 2.938 -13.528 -12.455 1.00 82.44 88 PHE A C 1
ATOM 709 O O . PHE A 1 88 ? 3.865 -12.735 -12.565 1.00 82.44 88 PHE A O 1
ATOM 716 N N . ARG A 1 89 ? 3.148 -14.848 -12.373 1.00 82.62 89 ARG A N 1
ATOM 717 C CA . ARG A 1 89 ? 4.485 -15.437 -12.489 1.00 82.62 89 ARG A CA 1
ATOM 718 C C . ARG A 1 89 ? 4.933 -15.430 -13.946 1.00 82.62 89 ARG A C 1
ATOM 720 O O . ARG A 1 89 ? 4.278 -16.010 -14.807 1.00 82.62 89 ARG A O 1
ATOM 727 N N . THR A 1 90 ? 6.085 -14.834 -14.179 1.00 72.00 90 THR A N 1
ATOM 728 C CA . THR A 1 90 ? 6.856 -14.845 -15.419 1.00 72.00 90 THR A CA 1
ATOM 729 C C . THR A 1 90 ? 8.131 -15.676 -15.217 1.00 72.00 90 THR A C 1
ATOM 731 O O . THR A 1 90 ? 8.497 -15.966 -14.075 1.00 72.00 90 THR A O 1
ATOM 734 N N . PRO A 1 91 ? 8.838 -16.086 -16.288 1.00 71.31 91 PRO A N 1
ATOM 735 C CA . PRO A 1 91 ? 10.113 -16.799 -16.157 1.00 71.31 91 PRO A CA 1
ATOM 736 C C . PRO A 1 91 ? 11.187 -16.020 -15.383 1.00 71.31 91 PRO A C 1
ATOM 738 O O . PRO A 1 91 ? 12.087 -16.628 -14.815 1.00 71.31 91 PRO A O 1
ATOM 741 N N . SER A 1 92 ? 11.083 -14.689 -15.364 1.00 64.56 92 SER A N 1
ATOM 742 C CA . SER A 1 92 ? 11.971 -13.769 -14.649 1.00 64.56 92 SER A CA 1
ATOM 743 C C . SER A 1 92 ? 11.443 -13.345 -13.278 1.00 64.56 92 SER A C 1
ATOM 745 O O . SER A 1 92 ? 12.076 -12.519 -12.623 1.00 64.56 92 SER A O 1
ATOM 747 N N . SER A 1 93 ? 10.286 -13.861 -12.851 1.00 64.88 93 SER A N 1
ATOM 748 C CA . SER A 1 93 ? 9.700 -13.479 -11.573 1.00 64.88 93 SER A CA 1
ATOM 749 C C . SER A 1 93 ? 10.533 -13.958 -10.406 1.00 64.88 93 SER A C 1
ATOM 751 O O . SER A 1 93 ? 10.862 -15.141 -10.302 1.00 64.88 93 SER A O 1
ATOM 753 N N . ASP A 1 94 ? 10.771 -13.039 -9.479 1.00 66.50 94 ASP A N 1
ATOM 754 C CA . ASP A 1 94 ? 11.221 -13.391 -8.144 1.00 66.50 94 ASP A CA 1
ATOM 755 C C . ASP A 1 94 ? 10.092 -14.132 -7.390 1.00 66.50 94 ASP A C 1
ATOM 757 O O . ASP A 1 94 ? 8.900 -14.056 -7.733 1.00 66.50 94 ASP A O 1
ATOM 761 N N . GLU A 1 95 ? 10.455 -14.863 -6.335 1.00 77.88 95 GLU A N 1
ATOM 762 C CA . GLU A 1 95 ? 9.498 -15.559 -5.468 1.00 77.88 95 GLU A CA 1
ATOM 763 C C . GLU A 1 95 ? 8.482 -14.584 -4.851 1.00 77.88 95 GLU A C 1
ATOM 765 O O . GLU A 1 95 ? 7.352 -14.977 -4.529 1.00 77.88 95 GLU A O 1
ATOM 770 N N . ASN A 1 96 ? 8.863 -13.306 -4.747 1.00 86.25 96 ASN A N 1
ATOM 771 C CA . ASN A 1 96 ? 8.046 -12.224 -4.226 1.00 86.25 96 ASN A CA 1
ATOM 772 C C . ASN A 1 96 ? 7.897 -11.076 -5.232 1.00 86.25 96 ASN A C 1
ATOM 774 O O . ASN A 1 96 ? 8.864 -10.638 -5.845 1.00 86.25 96 ASN A O 1
ATOM 778 N N . GLY A 1 97 ? 6.685 -10.539 -5.328 1.00 91.38 97 GLY A N 1
ATOM 779 C CA . GLY A 1 97 ? 6.397 -9.276 -5.997 1.00 91.38 97 GLY A CA 1
ATOM 780 C C . GLY A 1 97 ? 5.997 -8.214 -4.985 1.00 91.38 97 GLY A C 1
ATOM 781 O O . GLY A 1 97 ? 5.988 -8.444 -3.771 1.00 91.38 97 GLY A O 1
ATOM 782 N N . TRP A 1 98 ? 5.653 -7.032 -5.477 1.00 94.44 98 TRP A N 1
ATOM 783 C CA . TRP A 1 98 ? 5.198 -5.936 -4.636 1.00 94.44 98 TRP A CA 1
ATOM 784 C C . TRP A 1 98 ? 3.707 -5.718 -4.784 1.00 94.44 98 TRP A C 1
ATOM 786 O O . TRP A 1 98 ? 3.147 -5.712 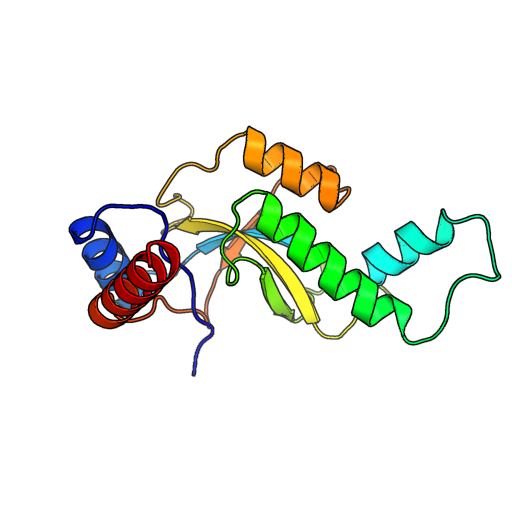-5.877 1.00 94.44 98 TRP A O 1
ATOM 796 N N . LEU A 1 99 ? 3.076 -5.472 -3.647 1.00 95.81 99 LEU A N 1
ATOM 797 C CA . LEU A 1 99 ? 1.758 -4.896 -3.566 1.00 95.81 99 LEU A CA 1
ATOM 798 C C . LEU A 1 99 ? 1.908 -3.403 -3.271 1.00 95.81 99 LEU A C 1
ATOM 800 O O . LEU A 1 99 ? 2.374 -3.042 -2.192 1.00 95.81 99 LEU A O 1
ATOM 804 N N . VAL A 1 100 ? 1.523 -2.554 -4.222 1.00 97.38 100 VAL A N 1
ATOM 805 C CA . VAL A 1 100 ? 1.478 -1.094 -4.070 1.00 97.38 100 VAL A CA 1
ATOM 806 C C . VAL A 1 100 ? 0.070 -0.707 -3.618 1.00 97.38 100 VAL A C 1
ATOM 808 O O . VAL A 1 100 ? -0.872 -0.636 -4.408 1.00 97.38 100 VAL A O 1
ATOM 811 N N . ILE A 1 101 ? -0.079 -0.541 -2.308 1.00 97.50 101 ILE A N 1
ATOM 812 C CA . ILE A 1 101 ? -1.331 -0.322 -1.587 1.00 97.50 101 ILE A CA 1
ATOM 813 C C . ILE A 1 101 ? -1.726 1.150 -1.670 1.00 97.50 101 ILE A C 1
ATOM 815 O O . ILE A 1 101 ? -1.089 2.009 -1.067 1.00 97.50 101 ILE A O 1
ATOM 819 N N . LEU A 1 102 ? -2.832 1.424 -2.357 1.00 97.06 102 LEU A N 1
ATOM 820 C CA . LEU A 1 102 ? -3.410 2.766 -2.466 1.00 97.06 102 LEU A CA 1
ATOM 821 C C . LEU A 1 102 ? -4.319 3.089 -1.280 1.00 97.06 102 LEU A C 1
ATOM 823 O O . LEU A 1 102 ? -4.436 4.231 -0.851 1.00 97.06 102 LEU A O 1
ATOM 827 N N . GLY A 1 103 ? -4.976 2.063 -0.745 1.00 96.81 103 GLY A N 1
ATOM 828 C CA . GLY A 1 103 ? -5.891 2.198 0.372 1.00 96.81 103 GLY A CA 1
ATOM 829 C C . GLY A 1 103 ? -6.209 0.854 1.003 1.00 96.81 103 GLY A C 1
ATOM 830 O O . GLY A 1 103 ? -5.943 -0.210 0.444 1.00 96.81 103 GLY A O 1
ATOM 831 N N . THR A 1 104 ? -6.778 0.904 2.198 1.00 97.69 104 THR A N 1
ATOM 832 C CA . THR A 1 104 ? -7.192 -0.283 2.949 1.00 97.69 104 THR A CA 1
ATOM 833 C C . THR A 1 104 ? -8.632 -0.139 3.410 1.00 97.69 104 THR A C 1
ATOM 835 O O . THR A 1 104 ? -9.178 0.967 3.441 1.00 97.69 104 THR A O 1
ATOM 838 N N . GLY A 1 105 ? -9.267 -1.268 3.696 1.00 97.75 105 GLY A N 1
ATOM 839 C CA . GLY A 1 105 ? -10.692 -1.329 3.952 1.00 97.75 105 GLY A CA 1
ATOM 840 C C . GLY A 1 105 ? -11.154 -2.640 4.575 1.00 97.75 105 GLY A C 1
ATOM 841 O O . GLY A 1 105 ? -10.418 -3.630 4.623 1.00 97.75 105 GLY A O 1
ATOM 842 N N . PHE A 1 106 ? -12.415 -2.658 4.996 1.00 97.44 106 PHE A N 1
ATOM 843 C CA . PHE A 1 106 ? -13.134 -3.874 5.385 1.00 97.44 106 PHE A CA 1
ATOM 844 C C . PHE A 1 106 ? -14.195 -4.179 4.339 1.00 97.44 106 PHE A C 1
ATOM 846 O O . PHE A 1 106 ? -14.733 -3.257 3.736 1.00 97.44 106 PHE A O 1
ATOM 853 N N . ASP A 1 107 ? -14.479 -5.460 4.102 1.00 95.38 107 ASP A N 1
ATOM 854 C CA . ASP A 1 107 ? -15.548 -5.885 3.186 1.00 95.38 107 ASP A CA 1
ATOM 855 C C . ASP A 1 107 ? -15.461 -5.218 1.796 1.00 95.38 107 ASP A C 1
ATOM 857 O O . ASP A 1 107 ? -16.470 -4.894 1.175 1.00 95.38 107 ASP A O 1
ATOM 861 N N . LYS A 1 108 ? -14.226 -4.984 1.317 1.00 96.00 108 LYS A N 1
ATOM 862 C CA . LYS A 1 108 ? -13.920 -4.272 0.060 1.00 96.00 108 LYS A CA 1
ATOM 863 C C . LYS A 1 108 ? -14.509 -2.853 -0.015 1.00 96.00 108 LYS A C 1
ATOM 865 O O . LYS A 1 108 ? -14.819 -2.355 -1.093 1.00 96.00 108 LYS A O 1
ATOM 870 N N . THR A 1 109 ? -14.634 -2.197 1.133 1.00 97.19 109 THR A N 1
ATOM 871 C CA . THR A 1 109 ? -14.986 -0.782 1.270 1.00 97.19 109 THR A CA 1
ATOM 872 C C . THR A 1 109 ? -13.809 -0.046 1.890 1.00 97.19 109 THR A C 1
ATOM 874 O O . THR A 1 109 ? -13.371 -0.386 2.991 1.00 97.19 109 THR A O 1
ATOM 877 N N . LEU A 1 110 ? -13.278 0.944 1.172 1.00 97.50 110 LEU A N 1
ATOM 878 C CA . LEU A 1 110 ? -12.149 1.754 1.624 1.00 97.50 110 LEU A CA 1
ATOM 879 C C . LEU A 1 110 ? -12.485 2.519 2.909 1.00 97.50 110 LEU A C 1
ATOM 881 O O . LEU A 1 110 ? -13.591 3.032 3.059 1.00 97.50 110 LEU A O 1
ATOM 885 N N . HIS A 1 111 ? -11.506 2.654 3.805 1.00 97.06 111 HIS A N 1
ATOM 886 C CA . HIS A 1 111 ? -11.620 3.558 4.953 1.00 97.06 111 HIS A CA 1
ATOM 887 C C . HIS A 1 111 ? -11.699 5.024 4.520 1.00 97.06 111 HIS A C 1
ATOM 889 O O . HIS A 1 111 ? -12.452 5.796 5.101 1.00 97.06 111 HIS A O 1
ATOM 895 N N . VAL A 1 112 ? -10.918 5.389 3.500 1.00 95.81 112 VAL A N 1
ATOM 896 C CA . VAL A 1 112 ? -10.885 6.720 2.885 1.00 95.81 112 VAL A CA 1
ATOM 897 C C . VAL A 1 112 ? -10.834 6.533 1.366 1.00 95.81 112 VAL A C 1
ATOM 899 O O . VAL A 1 112 ? -10.075 5.672 0.909 1.00 95.81 112 VAL A O 1
ATOM 902 N N . PRO A 1 113 ? -11.621 7.290 0.576 1.00 95.06 113 PRO A N 1
ATOM 903 C CA . PRO A 1 113 ? -11.547 7.240 -0.881 1.00 95.06 113 PRO A CA 1
ATOM 904 C C . PRO A 1 113 ? -10.122 7.483 -1.389 1.00 95.06 113 PRO A C 1
ATOM 906 O O . PRO A 1 113 ? -9.415 8.346 -0.873 1.00 95.06 113 PRO A O 1
ATOM 909 N N . VAL A 1 114 ? -9.709 6.735 -2.413 1.00 94.81 114 VAL A N 1
ATOM 910 C CA . VAL A 1 114 ? -8.428 6.972 -3.090 1.00 94.81 114 VAL A CA 1
ATOM 911 C C . VAL A 1 114 ? -8.609 8.151 -4.049 1.00 94.81 114 VAL A C 1
ATOM 913 O O . VAL A 1 114 ? -9.497 8.075 -4.897 1.00 94.81 114 VAL A O 1
ATOM 916 N N . PRO A 1 115 ? -7.808 9.227 -3.943 1.00 94.88 115 PRO A N 1
ATOM 917 C CA . PRO A 1 115 ? -7.874 10.336 -4.889 1.00 94.88 115 PRO A CA 1
ATOM 918 C C . PRO A 1 115 ? -7.525 9.886 -6.314 1.00 94.88 115 PRO A C 1
ATOM 920 O O . PRO A 1 115 ? -6.535 9.177 -6.509 1.00 94.88 115 PRO A O 1
ATOM 923 N N . ASP A 1 116 ? -8.279 10.356 -7.310 1.00 94.81 116 ASP A N 1
ATOM 924 C CA . ASP A 1 116 ? -8.039 10.022 -8.725 1.00 94.81 116 ASP A CA 1
ATOM 925 C C . ASP A 1 116 ? -6.628 10.413 -9.182 1.00 94.81 116 ASP A C 1
ATOM 927 O O . ASP A 1 116 ? -5.983 9.685 -9.933 1.00 94.81 116 ASP A O 1
ATOM 931 N N . GLU A 1 117 ? -6.116 11.536 -8.676 1.00 96.00 117 GLU A N 1
ATOM 932 C CA . GLU A 1 117 ? -4.767 12.009 -8.986 1.00 96.00 117 GLU A CA 1
ATOM 933 C C . GLU A 1 117 ? -3.684 11.051 -8.473 1.00 96.00 117 GLU A C 1
ATOM 935 O O . GLU A 1 117 ? -2.745 10.743 -9.203 1.00 96.00 117 GLU A O 1
ATOM 940 N N . LEU A 1 118 ? -3.844 10.509 -7.259 1.00 95.00 118 LEU A N 1
ATOM 941 C CA . LEU A 1 118 ? -2.926 9.501 -6.722 1.00 95.00 118 LEU A CA 1
ATOM 942 C C . LEU A 1 118 ? -2.959 8.234 -7.584 1.00 95.00 118 LEU A C 1
ATOM 944 O O . LEU A 1 118 ? -1.919 7.677 -7.929 1.00 95.00 118 LEU A O 1
ATOM 948 N N . LEU A 1 119 ? -4.161 7.787 -7.954 1.00 95.19 119 LEU A N 1
ATOM 949 C CA . LEU A 1 119 ? -4.338 6.623 -8.815 1.00 95.19 119 LEU A CA 1
ATOM 950 C C . LEU A 1 119 ? -3.651 6.820 -10.175 1.00 95.19 119 LEU A C 1
ATOM 952 O O . LEU A 1 119 ? -2.971 5.908 -10.643 1.00 95.19 119 LEU A O 1
ATOM 956 N N . ARG A 1 120 ? -3.807 7.999 -10.787 1.00 95.38 120 ARG A N 1
ATOM 957 C CA . ARG A 1 120 ? -3.178 8.364 -12.063 1.00 95.38 120 ARG A CA 1
ATOM 958 C C . ARG A 1 120 ? -1.653 8.352 -11.961 1.00 95.38 120 ARG A C 1
ATOM 960 O O . ARG A 1 120 ? -1.008 7.659 -12.741 1.00 95.38 120 ARG A O 1
ATOM 9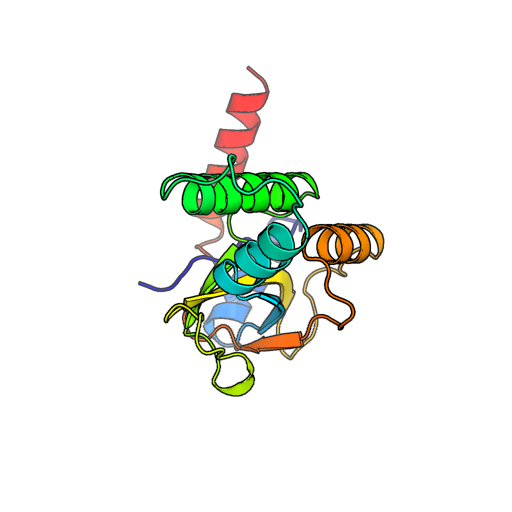67 N N . GLN A 1 121 ? -1.087 9.048 -10.975 1.00 96.44 121 GLN A N 1
ATOM 968 C CA . GLN A 1 121 ? 0.364 9.129 -10.775 1.00 96.44 121 GLN A CA 1
ATOM 969 C C . GLN A 1 121 ? 0.994 7.752 -10.544 1.00 96.44 121 GLN A C 1
ATOM 971 O O . GLN A 1 121 ? 2.007 7.420 -11.155 1.00 96.44 121 GLN A O 1
ATOM 976 N N . VAL A 1 122 ? 0.374 6.915 -9.705 1.00 96.56 122 VAL A N 1
ATOM 977 C CA . VAL A 1 122 ? 0.884 5.561 -9.450 1.00 96.56 122 VAL A CA 1
ATOM 978 C C . VAL A 1 122 ? 0.813 4.699 -10.713 1.00 96.56 122 VAL A C 1
ATOM 980 O O . VAL A 1 122 ? 1.762 3.971 -10.990 1.00 96.56 122 VAL A O 1
ATOM 983 N N . ARG A 1 123 ? -0.257 4.791 -11.517 1.00 95.38 123 ARG A N 1
ATOM 984 C CA . ARG A 1 123 ? -0.322 4.082 -12.811 1.00 95.38 123 ARG A CA 1
ATOM 985 C C . ARG A 1 123 ? 0.779 4.518 -13.768 1.00 95.38 123 ARG A C 1
ATOM 987 O O . ARG A 1 123 ? 1.349 3.664 -14.436 1.00 95.38 123 ARG A O 1
ATOM 994 N N . GLU A 1 124 ? 1.070 5.815 -13.826 1.00 94.88 124 GLU A N 1
ATOM 995 C CA . GLU A 1 124 ? 2.115 6.374 -14.689 1.00 94.88 124 GLU A CA 1
ATOM 996 C C . GLU A 1 124 ? 3.508 5.882 -14.284 1.00 94.88 124 GLU A C 1
ATOM 998 O O . GLU A 1 124 ? 4.247 5.402 -15.138 1.00 94.88 124 GLU A O 1
ATOM 1003 N N . ILE A 1 125 ? 3.836 5.911 -12.987 1.00 94.69 125 ILE A N 1
ATOM 1004 C CA . ILE A 1 125 ? 5.119 5.407 -12.462 1.00 94.69 125 ILE A CA 1
ATOM 1005 C C . ILE A 1 125 ? 5.288 3.912 -12.761 1.00 94.69 125 ILE A C 1
ATOM 1007 O O . ILE A 1 125 ? 6.348 3.466 -13.208 1.00 94.69 125 ILE A O 1
ATOM 1011 N N . LEU A 1 126 ? 4.232 3.132 -12.516 1.00 93.81 126 LEU A N 1
ATOM 1012 C CA . LEU A 1 126 ? 4.252 1.681 -12.692 1.00 93.81 126 LEU A CA 1
ATOM 1013 C C . LEU A 1 126 ? 4.084 1.241 -14.153 1.00 93.81 126 LEU A C 1
ATOM 1015 O O . LEU A 1 126 ? 4.304 0.070 -14.447 1.00 93.81 126 LEU A O 1
ATOM 1019 N N . GLU A 1 127 ? 3.695 2.153 -15.046 1.00 91.50 127 GLU A N 1
ATOM 1020 C CA . GLU A 1 127 ? 3.338 1.890 -16.445 1.00 91.50 127 GLU A CA 1
ATOM 1021 C C . GLU A 1 127 ? 2.264 0.795 -16.611 1.00 91.50 127 GLU A C 1
ATOM 1023 O O . GLU A 1 127 ? 2.366 -0.087 -17.466 1.00 91.50 127 GLU A O 1
ATOM 1028 N N . ILE A 1 128 ? 1.216 0.840 -15.780 1.00 88.00 128 ILE A N 1
ATOM 1029 C CA . ILE A 1 128 ? 0.142 -0.166 -15.764 1.00 88.00 128 ILE A CA 1
ATOM 1030 C C . ILE A 1 128 ? -1.155 0.413 -16.324 1.00 88.00 128 ILE A C 1
ATOM 1032 O O . ILE A 1 128 ? -1.661 1.424 -15.843 1.00 88.00 128 ILE A O 1
ATOM 1036 N N . GLU A 1 129 ? -1.745 -0.291 -17.291 1.00 83.81 129 GLU A N 1
ATOM 1037 C CA . GLU A 1 129 ? -3.039 0.073 -17.890 1.00 83.81 129 GLU A CA 1
ATOM 1038 C C . GLU A 1 129 ? -4.246 -0.430 -17.076 1.00 83.81 129 GLU A C 1
ATOM 1040 O O . GLU A 1 129 ? -5.330 0.149 -17.137 1.00 83.81 129 GLU A O 1
ATOM 1045 N N . GLY A 1 130 ? -4.067 -1.505 -16.302 1.00 85.56 130 GLY A N 1
ATOM 1046 C CA . GLY A 1 130 ? -5.129 -2.133 -15.515 1.00 85.56 130 GLY A CA 1
ATOM 1047 C C . GLY A 1 130 ? -5.597 -1.316 -14.306 1.00 85.56 130 GLY A C 1
ATOM 1048 O O . GLY A 1 130 ? -4.955 -0.358 -13.877 1.00 85.56 130 GLY A O 1
ATOM 1049 N N . ASP A 1 131 ? -6.717 -1.741 -13.720 1.00 91.25 131 ASP A N 1
ATOM 1050 C CA . ASP A 1 131 ? -7.240 -1.181 -12.472 1.00 91.25 131 ASP A CA 1
ATOM 1051 C C . ASP A 1 131 ? -6.653 -1.890 -11.235 1.00 91.25 131 ASP A C 1
ATOM 1053 O O . ASP A 1 131 ? -6.319 -3.080 -11.300 1.00 91.25 131 ASP A O 1
ATOM 1057 N N . PRO A 1 132 ? -6.549 -1.202 -10.081 1.00 95.50 132 PRO A N 1
ATOM 1058 C CA . PRO A 1 132 ? -6.192 -1.851 -8.829 1.00 95.50 132 PRO A CA 1
ATOM 1059 C C . PRO A 1 132 ? -7.223 -2.920 -8.462 1.00 95.50 132 PRO A C 1
ATOM 1061 O O . PRO A 1 132 ? -8.421 -2.792 -8.719 1.00 95.50 132 PRO A O 1
ATOM 1064 N N . ALA A 1 133 ? -6.759 -3.971 -7.798 1.00 95.94 133 ALA A N 1
ATOM 1065 C CA . ALA A 1 133 ? -7.609 -5.059 -7.337 1.00 95.94 133 ALA A CA 1
ATOM 1066 C C . ALA A 1 133 ? -7.728 -5.059 -5.811 1.00 95.94 133 ALA A C 1
ATOM 1068 O O . ALA A 1 133 ? -6.960 -4.413 -5.096 1.00 95.94 133 ALA A O 1
ATOM 1069 N N . TRP A 1 134 ? -8.698 -5.819 -5.304 1.00 97.31 134 TRP A N 1
ATOM 1070 C CA . TRP A 1 134 ? -8.842 -6.078 -3.875 1.00 97.31 134 TRP A CA 1
ATOM 1071 C C . TRP A 1 134 ? -8.015 -7.289 -3.446 1.00 97.31 134 TRP A C 1
ATOM 1073 O O . TRP A 1 134 ? -8.218 -8.396 -3.946 1.00 97.31 134 TRP A O 1
ATOM 1083 N N . TRP A 1 135 ? -7.157 -7.090 -2.451 1.00 96.81 135 TRP A N 1
ATOM 1084 C CA . TRP A 1 135 ? -6.245 -8.095 -1.913 1.00 96.81 135 TRP A CA 1
ATOM 1085 C C . TRP A 1 135 ? -6.557 -8.381 -0.456 1.00 96.81 135 TRP A C 1
ATOM 1087 O O . TRP A 1 135 ? -6.671 -7.468 0.355 1.00 96.81 135 TRP A O 1
ATOM 1097 N N . LEU A 1 136 ? -6.690 -9.659 -0.111 1.00 95.94 136 LEU A N 1
ATOM 1098 C CA . LEU A 1 136 ? -6.933 -10.075 1.265 1.00 95.94 136 LEU A CA 1
ATOM 1099 C C . LEU A 1 136 ? -5.622 -10.082 2.062 1.00 95.94 136 LEU A C 1
ATOM 1101 O O . LEU A 1 136 ? -4.709 -10.855 1.774 1.00 95.94 136 LEU A O 1
ATOM 1105 N N . MET A 1 137 ? -5.563 -9.289 3.128 1.00 94.88 137 MET A N 1
ATOM 1106 C CA . MET A 1 137 ? -4.330 -8.994 3.860 1.00 94.88 137 MET A CA 1
ATOM 1107 C C . MET A 1 137 ? -4.154 -9.896 5.093 1.00 94.88 137 MET A C 1
ATOM 1109 O O . MET A 1 137 ? -3.992 -9.419 6.212 1.00 94.88 137 MET A O 1
ATOM 1113 N N . ARG A 1 138 ? -4.188 -11.225 4.899 1.00 89.88 138 ARG A N 1
ATOM 1114 C CA . ARG A 1 138 ? -4.250 -12.229 5.995 1.00 89.88 138 ARG A CA 1
ATOM 1115 C C . ARG A 1 138 ? -3.132 -12.128 7.038 1.00 89.88 138 ARG A C 1
ATOM 1117 O O . ARG A 1 138 ? -3.352 -12.471 8.193 1.00 89.88 138 ARG A O 1
ATOM 1124 N N . TRP A 1 139 ? -1.943 -11.702 6.624 1.00 89.56 139 TRP A N 1
ATOM 1125 C CA . TRP A 1 139 ? -0.745 -11.636 7.471 1.00 89.56 139 TRP A CA 1
ATOM 1126 C C . TRP A 1 139 ? -0.373 -10.215 7.871 1.00 89.56 139 TRP A C 1
ATOM 1128 O O . TRP A 1 139 ? 0.729 -9.982 8.365 1.00 89.56 139 TRP A O 1
ATOM 1138 N N . PHE A 1 140 ? -1.274 -9.270 7.629 1.00 94.25 140 PHE A N 1
ATOM 1139 C CA . PHE A 1 140 ? -1.056 -7.873 7.923 1.00 94.25 140 PHE A CA 1
ATOM 1140 C C . PHE A 1 140 ? -1.934 -7.436 9.083 1.00 94.25 140 PHE A C 1
ATOM 1142 O O . PHE A 1 140 ? -3.046 -7.927 9.265 1.00 94.25 140 PHE A O 1
ATOM 1149 N N . ASN A 1 141 ? -1.441 -6.480 9.855 1.00 95.06 141 ASN A N 1
ATOM 1150 C CA . ASN A 1 141 ? -2.190 -5.904 10.954 1.00 95.06 141 ASN A CA 1
ATOM 1151 C C . ASN A 1 141 ? -1.925 -4.407 11.061 1.00 95.06 141 ASN A C 1
ATOM 1153 O O . ASN A 1 141 ? -0.818 -3.924 10.800 1.00 95.06 141 ASN A O 1
ATOM 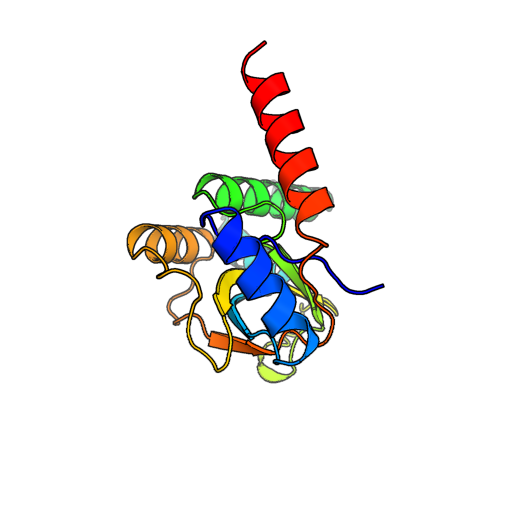1157 N N . TYR A 1 142 ? -2.926 -3.671 11.532 1.00 95.62 142 TYR A N 1
ATOM 1158 C CA . TYR A 1 142 ? -2.670 -2.327 12.018 1.00 95.62 142 TYR A CA 1
ATOM 1159 C C . TYR A 1 142 ? -1.886 -2.396 13.337 1.00 95.62 142 TYR A C 1
ATOM 1161 O O . TYR A 1 142 ? -2.152 -3.262 14.182 1.00 95.62 142 TYR A O 1
ATOM 1169 N N . PRO A 1 143 ? -0.885 -1.526 13.540 1.00 94.50 143 PRO A N 1
ATOM 1170 C CA . PRO A 1 143 ? -0.236 -1.395 14.836 1.00 94.50 143 PRO A CA 1
ATOM 1171 C C . PRO A 1 143 ? -1.215 -0.813 15.860 1.00 94.50 143 PRO A C 1
ATOM 1173 O O . PRO A 1 143 ? -2.170 -0.130 15.501 1.00 94.50 143 PRO A O 1
ATOM 1176 N N . HIS A 1 144 ? -0.977 -1.042 17.151 1.00 95.44 144 HIS A N 1
ATOM 1177 C CA . HIS A 1 144 ? -1.835 -0.477 18.193 1.00 95.44 144 HIS A CA 1
ATOM 1178 C C . HIS A 1 144 ? -1.892 1.070 18.086 1.00 95.44 144 HIS A C 1
ATOM 1180 O O . HIS A 1 144 ? -0.825 1.694 18.043 1.00 95.44 144 HIS A O 1
ATOM 1186 N N . PRO A 1 145 ? -3.081 1.714 18.113 1.00 95.75 145 PRO A N 1
ATOM 1187 C CA . PRO A 1 145 ? -3.251 3.153 17.878 1.00 95.75 145 PRO A CA 1
ATOM 1188 C C . PRO A 1 145 ? -2.354 4.043 18.737 1.00 95.75 145 PRO A C 1
ATOM 1190 O O . PRO A 1 145 ? -1.740 4.971 18.228 1.00 95.75 145 PRO A O 1
ATOM 1193 N N . LYS A 1 146 ? -2.214 3.722 20.033 1.00 94.25 146 LYS A N 1
ATOM 1194 C CA . LYS A 1 146 ? -1.324 4.460 20.952 1.00 94.25 146 LYS A CA 1
ATOM 1195 C C . LYS A 1 146 ? 0.117 4.561 20.444 1.00 94.25 146 LYS A C 1
ATOM 1197 O O . LYS A 1 146 ? 0.712 5.623 20.560 1.00 94.25 146 LYS A O 1
ATOM 1202 N N . LEU A 1 147 ? 0.662 3.470 19.900 1.00 91.25 147 LEU A N 1
ATOM 1203 C CA . LEU A 1 147 ? 2.034 3.447 19.386 1.00 91.25 147 LEU A CA 1
ATOM 1204 C C . LEU A 1 147 ? 2.124 4.254 18.090 1.00 91.25 147 LEU A C 1
ATOM 1206 O O . LEU A 1 147 ? 3.006 5.090 17.945 1.00 91.25 147 LEU A O 1
ATOM 1210 N N . TRP A 1 148 ? 1.158 4.057 17.191 1.00 92.25 148 TRP A N 1
ATOM 1211 C CA . TRP A 1 148 ? 1.106 4.762 15.912 1.00 92.25 148 TRP A CA 1
ATOM 1212 C C . TRP A 1 148 ? 1.020 6.284 16.069 1.00 92.25 148 TRP A C 1
ATOM 1214 O O . TRP A 1 148 ? 1.755 7.024 15.419 1.00 92.25 148 TRP A O 1
ATOM 1224 N N . ILE A 1 149 ? 0.132 6.752 16.948 1.00 91.31 149 ILE A N 1
ATOM 1225 C CA . ILE A 1 149 ? -0.084 8.179 17.205 1.00 91.31 149 ILE A CA 1
ATOM 1226 C C . ILE A 1 149 ? 1.164 8.799 17.843 1.00 91.31 149 ILE A C 1
ATOM 1228 O O . ILE A 1 149 ? 1.637 9.830 17.368 1.00 91.31 149 ILE A O 1
ATOM 1232 N N . ALA A 1 150 ? 1.741 8.148 18.858 1.00 89.69 150 ALA A N 1
ATOM 1233 C CA . ALA 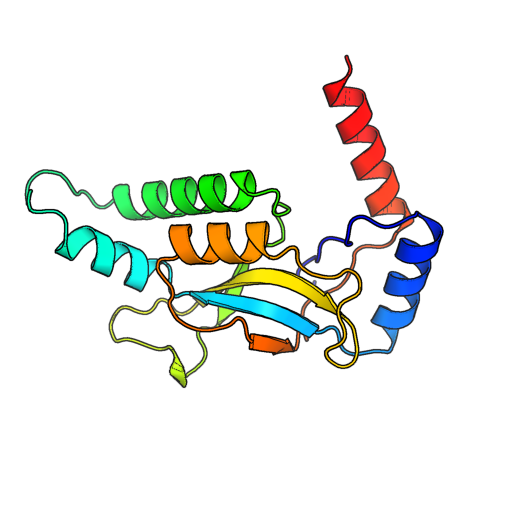A 1 150 ? 2.952 8.637 19.514 1.00 89.69 150 ALA A CA 1
ATOM 1234 C C . ALA A 1 150 ? 4.139 8.750 18.538 1.00 89.69 150 ALA A C 1
ATOM 1236 O O . ALA A 1 150 ? 4.860 9.751 18.552 1.00 89.69 150 ALA A O 1
ATOM 1237 N N . ASP A 1 151 ? 4.313 7.761 17.655 1.00 85.88 151 ASP A N 1
ATOM 1238 C CA . ASP A 1 151 ? 5.351 7.786 16.622 1.00 85.88 151 ASP A CA 1
ATOM 1239 C C . ASP A 1 151 ? 5.127 8.936 15.625 1.00 85.88 151 ASP A C 1
ATOM 1241 O O . ASP A 1 151 ? 6.068 9.678 15.325 1.00 85.88 151 ASP A O 1
ATOM 1245 N N . ARG A 1 152 ? 3.885 9.147 15.155 1.00 82.88 152 ARG A N 1
ATOM 1246 C CA . ARG A 1 152 ? 3.540 10.270 14.260 1.00 82.88 152 ARG A CA 1
ATOM 1247 C C . ARG A 1 152 ? 3.821 11.623 14.913 1.00 82.88 152 ARG A C 1
ATOM 1249 O O . ARG A 1 152 ? 4.427 12.486 14.283 1.00 82.88 152 ARG A O 1
ATOM 1256 N N . GLU A 1 153 ? 3.424 11.814 16.168 1.00 85.19 153 GLU A N 1
ATOM 1257 C CA . GLU A 1 153 ? 3.670 13.060 16.904 1.00 85.19 153 GLU A CA 1
ATOM 1258 C C . GLU A 1 153 ? 5.163 13.340 17.089 1.00 85.19 153 GLU A C 1
ATOM 1260 O O . GLU A 1 153 ? 5.599 14.486 16.961 1.00 85.19 153 GLU A O 1
ATOM 1265 N N . LYS A 1 154 ? 5.967 12.304 17.354 1.00 85.62 154 LYS A N 1
ATOM 1266 C CA . LYS A 1 154 ? 7.423 12.437 17.475 1.00 85.62 154 LYS A CA 1
ATOM 1267 C C . LYS A 1 154 ? 8.062 12.876 16.157 1.00 85.62 154 LYS A C 1
ATOM 1269 O O . LYS A 1 154 ? 8.884 13.790 16.167 1.00 85.62 154 LYS A O 1
ATOM 1274 N N . ILE A 1 155 ? 7.664 12.266 15.039 1.00 80.06 155 ILE A N 1
ATOM 1275 C CA . ILE A 1 155 ? 8.153 12.628 13.699 1.00 80.06 155 ILE A CA 1
ATOM 1276 C C . ILE A 1 155 ? 7.750 14.068 13.355 1.00 80.06 155 ILE A C 1
ATOM 1278 O O . ILE A 1 155 ? 8.592 14.856 12.935 1.00 80.06 155 ILE A O 1
ATOM 1282 N N . MET A 1 156 ? 6.492 14.446 13.602 1.00 76.81 156 MET A N 1
ATOM 1283 C CA . MET A 1 156 ? 6.012 15.809 13.345 1.00 76.81 156 MET A CA 1
ATOM 1284 C C . MET A 1 156 ? 6.731 16.866 14.190 1.00 76.81 156 MET A C 1
ATOM 1286 O O . MET A 1 156 ? 6.962 17.971 13.708 1.00 76.81 156 MET A O 1
ATOM 1290 N N . LYS A 1 157 ? 7.099 16.551 15.439 1.00 77.81 157 LYS A N 1
ATOM 1291 C CA . LYS A 1 157 ? 7.909 17.449 16.278 1.00 77.81 157 LYS A CA 1
ATOM 1292 C C . LYS A 1 157 ? 9.333 17.597 15.745 1.00 77.81 157 LYS A C 1
ATOM 1294 O O . LYS A 1 157 ? 9.829 18.715 15.699 1.00 77.81 157 LYS A O 1
ATOM 1299 N N . ALA A 1 158 ? 9.960 16.500 15.320 1.00 75.56 158 ALA A N 1
ATOM 1300 C CA . ALA A 1 158 ? 11.310 16.519 14.757 1.00 75.56 158 ALA A CA 1
ATOM 1301 C C . ALA A 1 158 ? 11.397 17.271 13.418 1.00 75.56 158 ALA A C 1
ATOM 1303 O O . ALA A 1 158 ? 12.429 17.847 13.123 1.00 75.56 158 ALA A O 1
ATOM 1304 N N . ALA A 1 159 ? 10.320 17.303 12.628 1.00 69.75 159 ALA A N 1
ATOM 1305 C CA . ALA A 1 159 ? 10.270 18.056 11.371 1.00 69.75 159 ALA A CA 1
ATOM 1306 C C . ALA A 1 159 ? 10.053 19.575 11.552 1.00 69.75 159 ALA A C 1
ATOM 1308 O O . ALA A 1 159 ? 10.112 20.319 10.577 1.00 69.75 159 ALA A O 1
ATOM 1309 N N . ARG A 1 160 ? 9.741 20.039 12.771 1.00 65.56 160 ARG A N 1
ATOM 1310 C CA . ARG A 1 160 ? 9.447 21.450 13.089 1.00 65.56 160 ARG A CA 1
ATOM 1311 C C . ARG A 1 160 ? 10.551 22.151 13.892 1.00 65.56 160 ARG A C 1
ATOM 1313 O O . ARG A 1 160 ? 10.394 23.336 14.177 1.00 65.56 160 ARG A O 1
ATOM 1320 N N . GLY A 1 161 ? 11.590 21.429 14.308 1.00 47.12 161 GLY A N 1
ATOM 1321 C CA . GLY A 1 161 ? 12.741 21.950 15.056 1.00 47.12 161 GLY A CA 1
ATOM 1322 C C . GLY A 1 161 ? 14.014 21.820 14.245 1.00 47.12 161 GLY A C 1
ATOM 1323 O O . GLY A 1 161 ? 14.912 22.653 14.478 1.00 47.12 161 GLY A O 1
#

Foldseek 3Di:
DFQADDDDPDDLVLLQVVQVCQVPFWKKFQWDWDQLQVLVVVVVVVDPDPPPDDPCVSVVSVVVLLVQLVVLVDDNSQWDWDQQDPVRDDPRGDRTIITRGQAMDTPPDGPDDRDPSNQVSNCVSSVDPDGTDMDGRVRYHHDDSVVNVVVVVVVVVVVVD

pLDDT: mean 87.75, std 12.33, range [47.12, 98.06]

Radius of gyration: 17.4 Å; chains: 1; bounding box: 42×40×48 Å

Sequence (161 aa):
MGHKLAYPDVSHPEIYEIYRQSLSKPIHAYAFFIDPCALFLQKLERCQSADEFKVGDAGRFFWELQEELMATGLHKLAIASIPTPKQFRTPSSDENGWLVILGTGFDKTLHVPVPDELLRQVREILEIEGDPAWWLMRWFNYPHPKLWIADREKIMKAARG